Protein AF-A0A3N6EX66-F1 (afdb_monomer)

Radius of gyration: 32.24 Å; Cα contacts (8 Å, |Δi|>4): 200; chains: 1; bounding box: 63×65×85 Å

Foldseek 3Di:
DDDDDDDDDDDDDDDDDDDDDDDDDDDDDPPDPDDDPDPPPPPDQDWDKDKDKDAQDQFDQQPRFTKIKIKIFTFAPPDDPVQDDDVVVLVVQLNVLRNPDDCVVPVDPQPSFVVSQVCSCVPGRTQKMKMKMKTAFDDDPPDDGRDAIDMHMDIDHPDDHDPDDRDDD

Solvent-accessible surface area (backbone atoms only — not comparable to full-atom values): 11177 Å² total; per-residue (Å²): 136,92,86,79,91,88,85,82,91,81,90,83,88,83,90,80,88,78,91,75,94,74,90,82,80,85,78,82,79,84,78,74,80,74,78,76,84,79,75,76,91,68,81,66,81,85,82,56,69,52,73,54,73,46,76,71,44,64,40,76,61,57,87,54,43,41,28,34,38,40,42,39,36,26,44,34,88,87,68,49,83,90,71,58,75,63,67,66,57,57,52,51,53,49,51,51,49,61,62,63,51,60,38,94,83,56,74,55,72,76,62,53,44,51,62,49,42,51,54,51,48,76,70,46,78,44,60,22,38,26,33,36,42,33,39,54,56,40,80,58,88,96,55,82,76,39,82,59,74,48,74,33,76,36,71,45,62,94,63,83,68,81,87,73,71,78,83,84,129

Sequence (169 aa):
MKRKAFSGISVFALLALFLGLGLGSTTSFDVTPAAAPSVSAGAGPAKRDFFFQVAGYRTRNQGSQTINLYFHYRYNEGITDADIPNYIDLRTKALKYLDGINTSKNPYWEVLVKPMCTQLKKGFPIEAISCQMQVLPDNRPGVPFEPGYHSAIYTIGDMEPLAVPGPTV

Mean predicted aligned error: 13.81 Å

pLDDT: mean 81.25, std 20.1, range [39.22, 98.44]

Nearest PDB structures (foldseek):
  1z9w-assembly1_A  TM=6.542E-01  e=8.662E-05  Mycobacterium tuberculosis H37Rv
  1is8-assembly1_D  TM=6.666E-01  e=8.714E-04  Rattus norvegicus
  1fb1-assembly1_C  TM=6.625E-01  e=1.365E-03  Homo sapiens
  7su8-assembly1_B  TM=6.298E-01  e=1.764E-03  Yersinia pestis
  1b9l-assembly1_A  TM=5.831E-01  e=9.291E-04  Escherichia coli

Structure (mmCIF, N/CA/C/O backbone):
data_AF-A0A3N6EX66-F1
#
_entry.id   AF-A0A3N6EX66-F1
#
loop_
_atom_site.group_PDB
_atom_site.id
_atom_site.type_symbol
_atom_site.label_atom_id
_atom_site.label_alt_id
_atom_site.label_comp_id
_atom_site.label_asym_id
_atom_site.label_entity_id
_atom_site.label_seq_id
_atom_site.pdbx_PDB_ins_code
_atom_site.Cartn_x
_atom_site.Cartn_y
_atom_site.Cartn_z
_atom_site.occupancy
_atom_site.B_iso_or_equiv
_atom_site.auth_seq_id
_atom_site.auth_comp_id
_atom_site.auth_asym_id
_atom_site.auth_atom_id
_atom_site.pdbx_PDB_model_num
ATOM 1 N N . MET A 1 1 ? 26.934 -42.475 51.729 1.00 43.31 1 MET A N 1
ATOM 2 C CA . MET A 1 1 ? 27.871 -42.444 52.876 1.00 43.31 1 MET A CA 1
ATOM 3 C C . MET A 1 1 ? 28.233 -40.992 53.165 1.00 43.31 1 MET A C 1
ATOM 5 O O . MET A 1 1 ? 28.756 -40.324 52.288 1.00 43.31 1 MET A O 1
ATOM 9 N N . LYS A 1 2 ? 27.875 -40.498 54.357 1.00 46.00 2 LYS A N 1
ATOM 10 C CA . LYS A 1 2 ? 28.258 -39.182 54.899 1.00 46.00 2 LYS A CA 1
ATOM 11 C C . LYS A 1 2 ? 29.769 -39.120 55.151 1.00 46.00 2 LYS A C 1
ATOM 13 O O . LYS A 1 2 ? 30.314 -40.131 55.586 1.00 46.00 2 LYS A O 1
ATOM 18 N N . ARG A 1 3 ? 30.373 -37.935 54.995 1.00 41.84 3 ARG A N 1
ATOM 19 C CA . ARG A 1 3 ? 31.551 -37.375 55.710 1.00 41.84 3 ARG A CA 1
ATOM 20 C C . ARG A 1 3 ? 31.952 -36.081 54.984 1.00 41.84 3 ARG A C 1
ATOM 22 O O . ARG A 1 3 ? 31.922 -36.073 53.767 1.00 41.84 3 ARG A O 1
ATOM 29 N N . LYS A 1 4 ? 32.392 -34.991 55.597 1.00 43.62 4 LYS A N 1
ATOM 30 C CA . LYS A 1 4 ? 32.334 -34.413 56.948 1.00 43.62 4 LYS A CA 1
ATOM 31 C C . LYS A 1 4 ? 32.901 -32.994 56.745 1.00 43.62 4 LYS A C 1
ATOM 33 O O . LYS A 1 4 ? 33.826 -32.828 55.957 1.00 43.62 4 LYS A O 1
ATOM 38 N N . ALA A 1 5 ? 32.339 -32.006 57.432 1.00 48.19 5 ALA A N 1
ATOM 39 C CA . ALA A 1 5 ? 32.855 -30.641 57.487 1.00 48.19 5 ALA A CA 1
ATOM 40 C C . ALA A 1 5 ? 34.257 -30.580 58.124 1.00 48.19 5 ALA A C 1
ATOM 42 O O . ALA A 1 5 ? 34.569 -31.411 58.981 1.00 48.19 5 ALA A O 1
ATOM 43 N N . PHE A 1 6 ? 35.043 -29.559 57.772 1.00 43.72 6 PHE A N 1
ATOM 44 C CA . PHE A 1 6 ? 36.145 -29.071 58.601 1.00 43.72 6 PHE A CA 1
ATOM 45 C C . PHE A 1 6 ? 36.109 -27.544 58.699 1.00 43.72 6 PHE A C 1
ATOM 47 O O . PHE A 1 6 ? 35.794 -26.843 57.742 1.00 43.72 6 PHE A O 1
ATOM 54 N N . SER A 1 7 ? 36.384 -27.096 59.917 1.00 42.28 7 SER A N 1
ATOM 55 C CA . SER A 1 7 ? 36.276 -25.757 60.490 1.00 42.28 7 SER A CA 1
ATOM 56 C C . SER A 1 7 ? 37.675 -25.272 60.897 1.00 42.28 7 SER A C 1
ATOM 58 O O . SER A 1 7 ? 38.518 -26.103 61.229 1.00 42.28 7 SER A O 1
ATOM 60 N N . GLY A 1 8 ? 37.879 -23.951 60.957 1.00 39.28 8 GLY A N 1
ATOM 61 C CA . GLY A 1 8 ? 39.034 -23.265 61.575 1.00 39.28 8 GLY A CA 1
ATOM 62 C C . GLY A 1 8 ? 39.355 -21.976 60.806 1.00 39.28 8 GLY A C 1
ATOM 63 O O . GLY A 1 8 ? 39.752 -22.061 59.654 1.00 39.28 8 GLY A O 1
ATOM 64 N N . ILE A 1 9 ? 38.980 -20.764 61.241 1.00 43.53 9 ILE A N 1
ATOM 65 C CA . ILE A 1 9 ? 39.467 -19.943 62.378 1.00 43.53 9 ILE A CA 1
ATOM 66 C C . ILE A 1 9 ? 40.987 -19.689 62.312 1.00 43.53 9 ILE A C 1
ATOM 68 O O . ILE A 1 9 ? 41.758 -20.558 62.696 1.00 43.53 9 ILE A O 1
ATOM 72 N N . SER A 1 10 ? 41.431 -18.507 61.859 1.00 39.31 10 SER A N 1
ATOM 73 C CA . SER A 1 10 ? 41.810 -17.356 62.716 1.00 39.31 10 SER A CA 1
ATOM 74 C C . SER A 1 10 ? 42.763 -16.366 62.019 1.00 39.31 10 SER A C 1
ATOM 76 O O . SER A 1 10 ? 43.839 -16.737 61.571 1.00 39.31 10 SER A O 1
ATOM 78 N N . VAL A 1 11 ? 42.334 -15.099 62.010 1.00 42.03 11 VAL A N 1
ATOM 79 C CA . VAL A 1 11 ? 43.059 -13.856 62.356 1.00 42.03 11 VAL A CA 1
ATOM 80 C C . VAL A 1 11 ? 44.513 -13.676 61.888 1.00 42.03 11 VAL A C 1
ATOM 82 O O . VAL A 1 11 ? 45.430 -14.258 62.454 1.00 42.03 11 VAL A O 1
ATOM 85 N N . PHE A 1 12 ? 44.730 -12.671 61.030 1.00 39.22 12 PHE A N 1
ATOM 86 C CA . PHE A 1 12 ? 45.856 -11.742 61.181 1.00 39.22 12 PHE A CA 1
ATOM 87 C C . PHE A 1 12 ? 45.382 -10.302 60.975 1.00 39.22 12 PHE A C 1
ATOM 89 O O . PHE A 1 12 ? 44.698 -9.973 60.007 1.00 39.22 12 PHE A O 1
ATOM 96 N N . ALA A 1 13 ? 45.718 -9.475 61.959 1.00 44.28 13 ALA A N 1
ATOM 97 C CA . ALA A 1 13 ? 45.445 -8.055 62.034 1.00 44.28 13 ALA A CA 1
ATOM 98 C C . ALA A 1 13 ? 46.315 -7.262 61.051 1.00 44.28 13 ALA A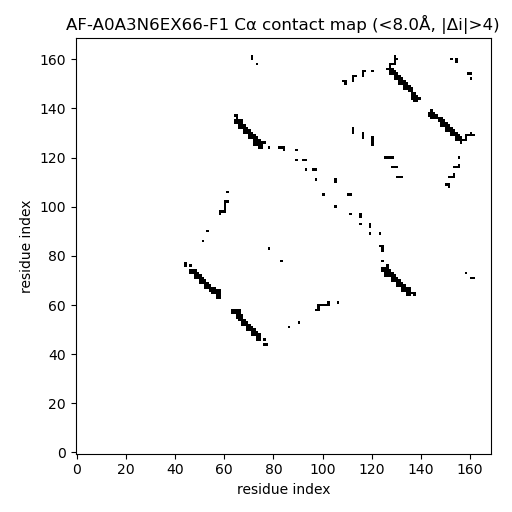 C 1
ATOM 100 O O . ALA A 1 13 ? 47.486 -7.586 60.864 1.00 44.28 13 ALA A O 1
ATOM 101 N N . LEU A 1 14 ? 45.789 -6.149 60.537 1.00 41.97 14 LEU A N 1
ATOM 102 C CA . LEU A 1 14 ? 46.632 -5.010 60.200 1.00 41.97 14 LEU A CA 1
ATOM 103 C C . LEU A 1 14 ? 45.930 -3.713 60.600 1.00 41.97 14 LEU A C 1
ATOM 105 O O . LEU A 1 14 ? 44.897 -3.326 60.060 1.00 41.97 14 LEU A O 1
ATOM 109 N N . LEU A 1 15 ? 46.515 -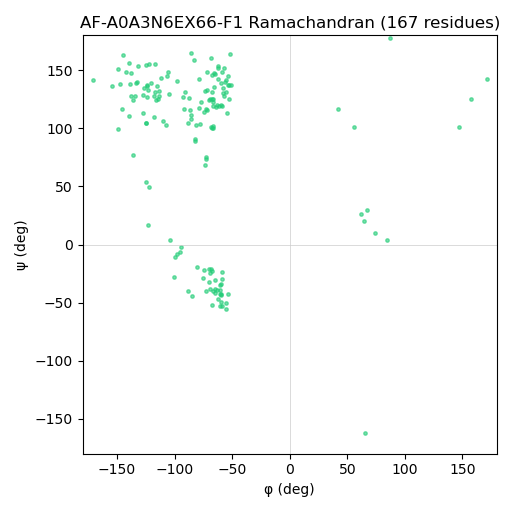3.095 61.618 1.00 39.47 15 LEU A N 1
ATOM 110 C CA . LEU A 1 15 ? 46.218 -1.777 62.141 1.00 39.47 15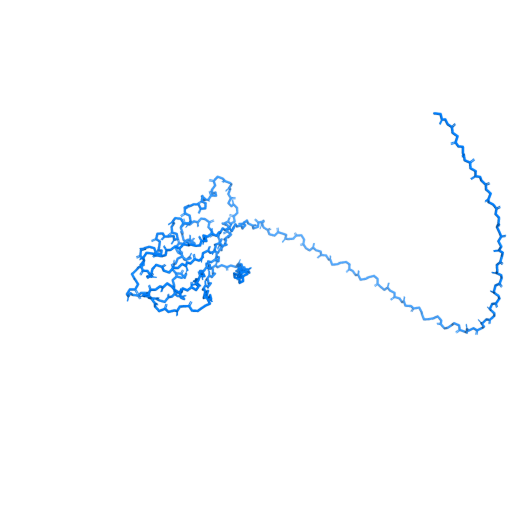 LEU A CA 1
ATOM 11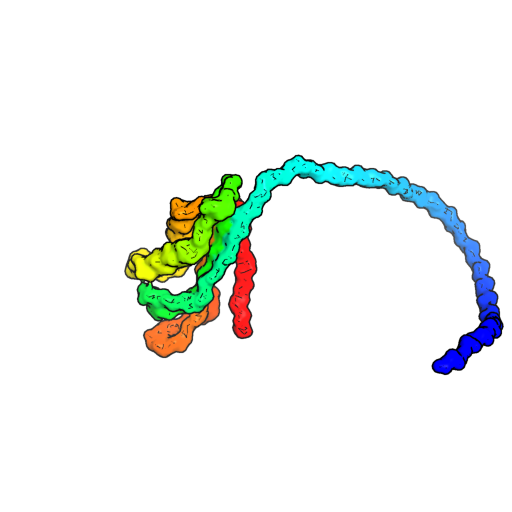1 C C . LEU A 1 15 ? 46.837 -0.747 61.183 1.00 39.47 15 LEU A C 1
ATOM 113 O O . LEU A 1 15 ? 48.048 -0.772 60.973 1.00 39.47 15 LEU A O 1
ATOM 117 N N . ALA A 1 16 ? 46.039 0.161 60.625 1.00 49.38 16 ALA A N 1
ATOM 118 C CA . ALA A 1 16 ? 46.546 1.346 59.937 1.00 49.38 16 ALA A CA 1
ATOM 119 C C . ALA A 1 16 ? 45.905 2.588 60.560 1.00 49.38 16 ALA A C 1
ATOM 121 O O . ALA A 1 16 ? 44.723 2.876 60.380 1.00 49.38 16 ALA A O 1
ATOM 122 N N . LEU A 1 17 ? 46.722 3.277 61.351 1.00 39.34 17 LEU A N 1
ATOM 123 C CA . LEU A 1 17 ? 46.461 4.563 61.972 1.00 39.34 17 LEU A CA 1
ATOM 124 C C . LEU A 1 17 ? 46.666 5.654 60.910 1.00 39.34 17 LEU A C 1
ATOM 126 O O . LEU A 1 17 ? 47.784 5.827 60.434 1.00 39.34 17 LEU A O 1
ATOM 130 N N . PHE A 1 18 ? 45.625 6.410 60.568 1.00 46.16 18 PHE A N 1
ATOM 131 C CA . PHE A 1 18 ? 45.783 7.684 59.864 1.00 46.16 18 PHE A CA 1
ATOM 132 C C . PHE A 1 18 ? 45.081 8.786 60.655 1.00 46.16 18 PHE A C 1
ATOM 134 O O . PHE A 1 18 ? 43.857 8.894 60.665 1.00 46.16 18 PHE A O 1
ATOM 141 N N . LEU A 1 19 ? 45.893 9.599 61.337 1.00 48.81 19 LEU A N 1
ATOM 142 C CA . LEU A 1 19 ? 45.507 10.939 61.759 1.00 48.81 19 LEU A CA 1
ATOM 143 C C . LEU A 1 19 ? 45.417 11.821 60.511 1.00 48.81 19 LEU A C 1
ATOM 145 O O . LEU A 1 19 ? 46.400 11.984 59.792 1.00 48.81 19 LEU A O 1
ATOM 149 N N . GLY A 1 20 ? 44.260 12.438 60.307 1.00 42.19 20 GLY A N 1
ATOM 150 C CA . GLY A 1 20 ? 44.080 13.525 59.355 1.00 42.19 20 GLY A CA 1
ATOM 151 C C . GLY A 1 20 ? 43.000 14.467 59.865 1.00 42.19 20 GLY A C 1
ATOM 152 O O . GLY A 1 20 ? 41.816 14.175 59.736 1.00 42.19 20 GLY A O 1
ATOM 153 N N . LEU A 1 21 ? 43.416 15.580 60.475 1.00 52.78 21 LEU A N 1
ATOM 154 C CA . LEU A 1 21 ? 42.547 16.725 60.732 1.00 52.78 21 LEU A CA 1
ATOM 155 C C . LEU A 1 21 ? 42.156 17.362 59.391 1.00 52.78 21 LEU A C 1
ATOM 157 O O . LEU A 1 21 ? 43.026 17.777 58.629 1.00 52.78 21 LEU A O 1
ATOM 161 N N . GLY A 1 22 ? 40.856 17.504 59.147 1.00 42.03 22 GLY A N 1
ATOM 162 C CA . GLY A 1 22 ? 40.306 18.326 58.074 1.00 42.03 22 GLY A CA 1
ATOM 163 C C . GLY A 1 22 ? 38.989 18.938 58.536 1.00 42.03 22 GLY A C 1
ATOM 164 O O . GLY A 1 22 ? 38.052 18.215 58.863 1.00 42.03 22 GLY A O 1
ATOM 165 N N . LEU A 1 23 ? 38.947 20.268 58.624 1.00 52.03 23 LEU A N 1
ATOM 166 C CA . LEU A 1 23 ? 37.772 21.041 59.016 1.00 52.03 23 LEU A CA 1
ATOM 167 C C . LEU A 1 23 ? 36.628 20.810 58.015 1.00 52.03 23 LEU A C 1
ATOM 169 O O . LEU A 1 23 ? 36.765 21.117 56.833 1.00 52.03 23 LEU A O 1
ATOM 173 N N . GLY A 1 24 ? 35.499 20.285 58.492 1.00 40.69 24 GLY A N 1
ATOM 174 C CA . GLY A 1 24 ? 34.282 20.130 57.699 1.00 40.69 24 GLY A CA 1
ATOM 175 C C . GLY A 1 24 ? 33.429 21.398 57.732 1.00 40.69 24 GLY A C 1
ATOM 176 O O . GLY A 1 24 ? 32.900 21.761 58.778 1.00 40.69 24 GLY A O 1
ATOM 177 N N . SER A 1 25 ? 33.259 22.050 56.582 1.00 55.12 25 SER A N 1
ATOM 178 C CA . SER A 1 25 ? 32.163 22.992 56.343 1.00 55.12 25 SER A CA 1
ATOM 179 C C . SER A 1 25 ? 30.946 22.196 55.874 1.00 55.12 25 SER A C 1
ATOM 181 O O . SER A 1 25 ? 30.930 21.676 54.761 1.00 55.12 25 SER A O 1
ATOM 183 N N . THR A 1 26 ? 29.927 22.068 56.721 1.00 52.78 26 THR A N 1
ATOM 184 C CA . THR A 1 26 ? 28.659 21.428 56.357 1.00 52.78 26 THR A CA 1
ATOM 185 C C . THR A 1 26 ? 27.826 22.401 55.529 1.00 52.78 26 THR A C 1
ATOM 187 O O . THR A 1 26 ? 27.240 23.338 56.069 1.00 52.78 26 THR A O 1
ATOM 190 N N . THR A 1 27 ? 27.778 22.194 54.217 1.00 56.22 27 THR A N 1
ATOM 191 C CA . THR A 1 27 ? 26.718 22.756 53.375 1.00 56.22 27 THR A CA 1
ATOM 192 C C . THR A 1 27 ? 25.536 21.793 53.420 1.00 56.22 27 THR A C 1
ATOM 194 O O . THR A 1 27 ? 25.621 20.657 52.957 1.00 56.22 27 THR A O 1
ATOM 197 N N . SER A 1 28 ? 24.446 22.217 54.054 1.00 51.22 28 SER A N 1
ATOM 198 C CA . SER A 1 28 ? 23.177 21.495 54.016 1.00 51.22 28 SER A CA 1
ATOM 199 C C . SER A 1 28 ? 22.543 21.720 52.645 1.00 51.22 28 SER A C 1
ATOM 201 O O . SER A 1 28 ? 22.205 22.848 52.297 1.00 51.22 28 SER A O 1
ATOM 203 N N . PHE A 1 29 ? 22.419 20.659 51.850 1.00 52.84 29 PHE A N 1
ATOM 204 C CA . PHE A 1 29 ? 21.623 20.665 50.628 1.00 52.84 29 PHE A CA 1
ATOM 205 C C . PHE A 1 29 ? 20.189 20.282 50.999 1.00 52.84 29 PHE A C 1
ATOM 207 O O . PHE A 1 29 ? 19.911 19.114 51.270 1.00 52.84 29 PHE A O 1
ATOM 214 N N . ASP A 1 30 ? 19.287 21.262 51.030 1.00 52.62 30 ASP A N 1
ATOM 215 C CA . ASP A 1 30 ? 17.849 21.011 51.107 1.00 52.62 30 ASP A CA 1
ATOM 216 C C . ASP A 1 30 ? 17.387 20.362 49.795 1.00 52.62 30 ASP A C 1
ATOM 218 O O . ASP A 1 30 ? 17.215 21.016 48.765 1.00 52.62 30 ASP A O 1
ATOM 222 N N . VAL A 1 31 ? 17.220 19.039 49.815 1.00 56.69 31 VAL A N 1
ATOM 223 C CA . VAL A 1 31 ? 16.584 18.292 48.727 1.00 56.69 31 VAL A CA 1
ATOM 224 C C . VAL A 1 31 ? 15.075 18.392 48.922 1.00 56.69 31 VAL A C 1
ATOM 226 O O . VAL A 1 31 ? 14.465 17.569 49.602 1.00 56.69 31 VAL A O 1
ATOM 229 N N . THR A 1 32 ? 14.459 19.410 48.325 1.00 69.62 32 THR A N 1
ATOM 230 C CA . THR A 1 32 ? 13.001 19.458 48.172 1.00 69.62 32 THR A CA 1
ATOM 231 C C . THR A 1 32 ? 12.577 18.285 47.282 1.00 69.62 32 THR A C 1
ATOM 233 O O . THR A 1 32 ? 13.027 18.217 46.134 1.00 69.62 32 THR A O 1
ATOM 236 N N . PRO A 1 33 ? 11.734 17.346 47.748 1.00 59.84 33 PRO A N 1
ATOM 237 C CA . PRO A 1 33 ? 11.242 16.282 46.888 1.00 59.84 33 PRO A CA 1
ATOM 238 C C . PRO A 1 33 ? 10.401 16.902 45.770 1.00 59.84 33 PRO A C 1
ATOM 240 O O . PRO A 1 33 ? 9.394 17.566 46.019 1.00 59.84 33 PRO A O 1
ATOM 243 N N . ALA A 1 34 ? 10.845 16.707 44.528 1.00 64.50 34 ALA A N 1
ATOM 244 C CA . ALA A 1 34 ? 10.087 17.086 43.349 1.00 64.50 34 ALA A CA 1
ATOM 245 C C . ALA A 1 34 ? 8.724 16.383 43.390 1.00 64.50 34 ALA A C 1
ATOM 247 O O . ALA A 1 34 ? 8.650 15.165 43.569 1.00 64.50 34 ALA A O 1
ATOM 248 N N . ALA A 1 35 ? 7.650 17.160 43.243 1.00 61.62 35 ALA A N 1
ATOM 249 C CA . ALA A 1 35 ? 6.305 16.626 43.117 1.00 61.62 35 ALA A CA 1
ATOM 250 C C . ALA A 1 35 ? 6.281 15.584 41.990 1.00 61.62 35 ALA A C 1
ATOM 252 O O . ALA A 1 35 ? 6.708 15.861 40.867 1.00 61.62 35 ALA A O 1
ATOM 253 N N . ALA A 1 36 ? 5.812 14.376 42.308 1.00 62.12 36 ALA A N 1
ATOM 254 C CA . ALA A 1 36 ? 5.654 13.322 41.321 1.00 62.12 36 ALA A CA 1
ATOM 255 C C . ALA A 1 36 ? 4.721 13.818 40.199 1.00 62.12 36 ALA A C 1
ATOM 257 O O . ALA A 1 36 ? 3.678 14.404 40.506 1.00 62.12 36 ALA A O 1
ATOM 258 N N . PRO A 1 37 ? 5.063 13.604 38.917 1.00 56.28 37 PRO A N 1
ATOM 259 C CA . PRO A 1 37 ? 4.179 13.971 37.824 1.00 56.28 37 PRO A CA 1
ATOM 260 C C . PRO A 1 37 ? 2.856 13.218 37.984 1.00 56.28 37 PRO A C 1
ATOM 262 O O . PRO A 1 37 ? 2.816 11.987 38.002 1.00 56.28 37 PRO A O 1
ATOM 265 N N . SER A 1 38 ? 1.765 13.969 38.118 1.00 58.38 38 SER A N 1
ATOM 266 C CA . SER A 1 38 ? 0.411 13.442 38.052 1.00 58.38 38 SER A CA 1
ATOM 267 C C . SER A 1 38 ? 0.167 12.943 36.631 1.00 58.38 38 SER A C 1
ATOM 269 O O . SER A 1 38 ? -0.084 13.711 35.703 1.00 58.38 38 SER A O 1
ATOM 271 N N . VAL A 1 39 ? 0.280 11.630 36.442 1.00 56.81 39 VAL A N 1
ATOM 272 C CA . VAL A 1 39 ? -0.105 10.986 35.188 1.00 56.81 39 VAL A CA 1
ATOM 273 C C . VAL A 1 39 ? -1.623 11.093 35.102 1.00 56.81 39 VAL A C 1
ATOM 275 O O . VAL A 1 39 ? -2.350 10.386 35.796 1.00 56.81 39 VAL A O 1
ATOM 278 N N . SER A 1 40 ? -2.102 12.053 34.313 1.00 58.38 40 SER A N 1
ATOM 279 C CA . SER A 1 40 ? -3.516 12.173 33.974 1.00 58.38 40 SER A CA 1
ATOM 280 C C . SER A 1 40 ? -3.982 10.841 33.388 1.00 58.38 40 SER A C 1
ATOM 282 O O . SER A 1 40 ? -3.534 10.429 32.317 1.00 58.38 40 SER A O 1
ATOM 284 N N . ALA A 1 41 ? -4.861 10.150 34.113 1.00 55.34 41 ALA A N 1
ATOM 285 C CA . ALA A 1 41 ? -5.573 8.973 33.642 1.00 55.34 41 ALA A CA 1
ATOM 286 C C . ALA A 1 41 ? -6.636 9.412 32.625 1.00 55.34 41 ALA A C 1
ATOM 288 O O . ALA A 1 41 ? -7.828 9.459 32.906 1.00 55.34 41 ALA A O 1
ATOM 289 N N . GLY A 1 42 ? -6.168 9.779 31.439 1.00 50.84 42 GLY A N 1
ATOM 290 C CA . GLY A 1 42 ? -6.975 9.999 30.250 1.00 50.84 42 GLY A CA 1
ATOM 291 C C . GLY A 1 42 ? -6.441 9.127 29.127 1.00 50.84 42 GLY A C 1
ATOM 292 O O . GLY A 1 42 ? -6.075 9.640 28.075 1.00 50.84 42 GLY A O 1
ATOM 293 N N . ALA A 1 43 ? -6.313 7.818 29.365 1.00 59.12 43 ALA A N 1
ATOM 294 C CA . ALA A 1 43 ? -6.068 6.888 28.275 1.00 59.12 43 ALA A CA 1
ATOM 295 C C . ALA A 1 43 ? -7.332 6.887 27.412 1.00 59.12 43 ALA A C 1
ATOM 297 O O . ALA A 1 43 ? -8.352 6.313 27.792 1.00 59.12 43 ALA A O 1
ATOM 298 N N . GLY A 1 44 ? -7.278 7.595 26.282 1.00 62.50 44 GLY A N 1
ATOM 299 C CA . GLY A 1 44 ? -8.280 7.451 25.236 1.00 62.50 44 GLY A CA 1
ATOM 300 C C . GLY A 1 44 ? -8.451 5.973 24.854 1.00 62.50 44 GLY A C 1
ATOM 301 O O . GLY A 1 44 ? -7.607 5.139 25.202 1.00 62.50 44 GLY A O 1
ATOM 302 N N . PRO A 1 45 ? -9.542 5.626 24.161 1.00 68.81 45 PRO A N 1
ATOM 303 C CA . PRO A 1 45 ? -9.825 4.245 23.798 1.00 68.81 45 PRO A CA 1
ATOM 304 C C . PRO A 1 45 ? -8.615 3.598 23.115 1.00 68.81 45 PRO A C 1
ATOM 306 O O . PRO A 1 45 ? -7.933 4.220 22.295 1.00 68.81 45 PRO A O 1
ATOM 309 N N . ALA A 1 46 ? -8.321 2.353 23.498 1.00 78.94 46 ALA A N 1
ATOM 310 C CA . ALA A 1 46 ? -7.162 1.631 22.995 1.00 78.94 46 ALA A CA 1
ATOM 311 C C . ALA A 1 46 ? -7.244 1.505 21.466 1.00 78.94 46 ALA A C 1
ATOM 313 O O . ALA A 1 46 ? -8.178 0.916 20.921 1.00 78.94 46 ALA A O 1
ATOM 314 N N . LYS A 1 47 ? -6.251 2.069 20.779 1.00 89.81 47 LYS A N 1
ATOM 315 C CA . LYS A 1 47 ? -6.117 1.997 19.324 1.00 89.81 47 LYS A CA 1
ATOM 316 C C . LYS A 1 47 ? -5.671 0.589 18.926 1.00 89.81 47 LYS A C 1
ATOM 318 O O . LYS A 1 47 ? -4.742 0.042 19.522 1.00 89.81 47 LYS A O 1
ATOM 323 N N . ARG A 1 48 ? -6.340 -0.003 17.932 1.00 94.12 48 ARG A N 1
ATOM 324 C CA . ARG A 1 48 ? -6.034 -1.351 17.436 1.00 94.12 48 ARG A CA 1
ATOM 325 C C . ARG A 1 48 ? -5.435 -1.2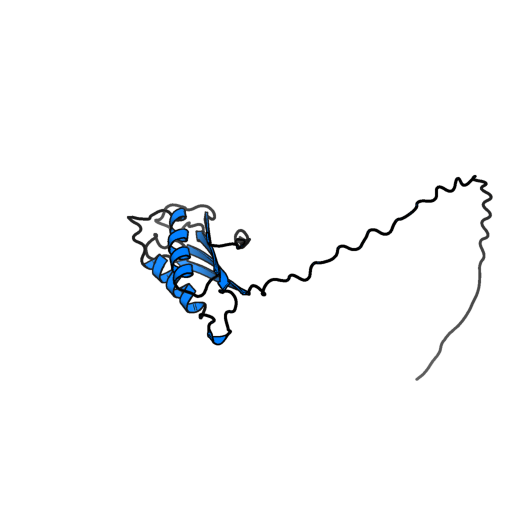69 16.041 1.00 94.12 48 ARG A C 1
ATOM 327 O O . ARG A 1 48 ? -6.153 -1.042 15.064 1.00 94.12 48 ARG A O 1
ATOM 334 N N . ASP A 1 49 ? -4.133 -1.502 15.978 1.00 95.62 49 ASP A N 1
ATOM 335 C CA . ASP A 1 49 ? -3.345 -1.417 14.755 1.00 95.62 49 ASP A CA 1
ATOM 336 C C . ASP A 1 49 ? -2.989 -2.835 14.266 1.00 95.62 49 ASP A C 1
ATOM 338 O O . ASP A 1 49 ? -2.846 -3.774 15.054 1.00 95.62 49 ASP A O 1
ATOM 342 N N . PHE A 1 50 ? -2.877 -3.010 12.952 1.00 96.81 50 PHE A N 1
ATOM 343 C CA . PHE A 1 50 ? -2.445 -4.252 12.315 1.00 96.81 50 PHE A CA 1
ATOM 344 C C . PHE A 1 50 ? -1.486 -3.953 11.166 1.00 96.81 50 PHE A C 1
ATOM 346 O O . PHE A 1 50 ? -1.603 -2.937 10.476 1.00 96.81 50 PHE A O 1
ATOM 353 N N . PHE A 1 51 ? -0.546 -4.868 10.945 1.00 96.62 51 PHE A N 1
ATOM 354 C CA . PHE A 1 51 ? 0.429 -4.780 9.870 1.00 96.62 51 PHE A CA 1
ATOM 355 C C . PHE A 1 51 ? 0.539 -6.101 9.115 1.00 96.62 51 PHE A C 1
ATOM 357 O O . PHE A 1 51 ? 0.583 -7.175 9.715 1.00 96.62 51 PHE A O 1
ATOM 364 N N . PHE A 1 52 ? 0.656 -6.009 7.791 1.00 97.12 52 PHE A N 1
ATOM 365 C CA . PHE A 1 52 ? 1.120 -7.117 6.965 1.00 97.12 52 PHE A CA 1
ATOM 366 C C . PHE A 1 52 ? 1.966 -6.635 5.785 1.00 97.12 52 PHE A C 1
ATOM 368 O O . PHE A 1 52 ? 1.915 -5.470 5.380 1.00 97.12 52 PHE A O 1
ATOM 375 N N . GLN A 1 53 ? 2.702 -7.576 5.192 1.00 97.00 53 GLN A N 1
ATOM 376 C CA . GLN A 1 53 ? 3.500 -7.344 3.994 1.00 97.00 53 GLN A CA 1
ATOM 377 C C . GLN A 1 53 ? 3.162 -8.317 2.862 1.00 97.00 53 GLN A C 1
ATOM 379 O O . GLN A 1 53 ? 2.730 -9.450 3.091 1.00 97.00 53 GLN A O 1
ATOM 384 N N . VAL A 1 54 ? 3.414 -7.875 1.633 1.00 97.44 54 VAL A N 1
ATOM 385 C CA . VAL A 1 54 ? 3.487 -8.714 0.435 1.00 97.44 54 VAL A CA 1
ATOM 386 C C . VAL A 1 54 ? 4.903 -8.593 -0.104 1.00 97.44 54 VAL A C 1
ATOM 388 O O . VAL A 1 54 ? 5.277 -7.537 -0.604 1.00 97.44 54 VAL A O 1
ATOM 391 N N . ALA A 1 55 ? 5.691 -9.657 0.013 1.00 95.44 55 ALA A N 1
ATOM 392 C CA . ALA A 1 55 ? 7.076 -9.666 -0.440 1.00 95.44 55 ALA A CA 1
ATOM 393 C C . ALA A 1 55 ? 7.204 -10.304 -1.829 1.00 95.44 55 ALA A C 1
ATOM 395 O O . ALA A 1 55 ? 6.548 -11.307 -2.115 1.00 95.44 55 ALA A O 1
ATOM 396 N N . GLY A 1 56 ? 8.068 -9.739 -2.674 1.00 95.00 56 GLY A N 1
ATOM 397 C CA . GLY A 1 56 ? 8.448 -10.336 -3.955 1.00 95.00 56 GLY A CA 1
ATOM 398 C C . GLY A 1 56 ? 7.323 -10.403 -4.991 1.00 95.00 56 GLY A C 1
ATOM 399 O O . GLY A 1 56 ? 7.305 -11.309 -5.825 1.00 95.00 56 GLY A O 1
ATOM 400 N N . TYR A 1 57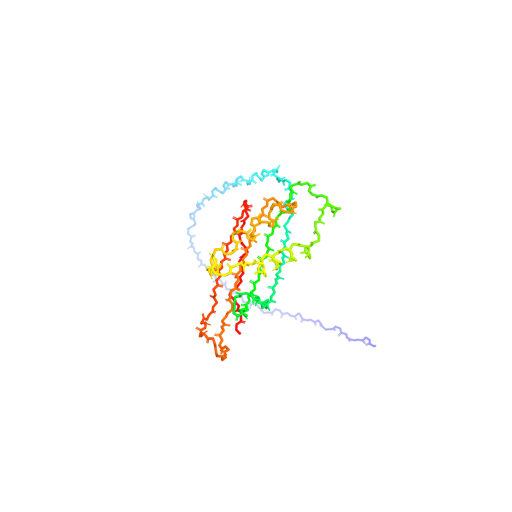 ? 6.369 -9.472 -4.952 1.00 96.31 57 TYR A N 1
ATOM 401 C CA . TYR A 1 57 ? 5.301 -9.425 -5.943 1.00 96.31 57 TYR A CA 1
ATOM 402 C C . TYR A 1 57 ? 5.857 -9.019 -7.308 1.00 96.31 57 TYR A C 1
ATOM 404 O O . TYR A 1 57 ? 6.478 -7.967 -7.441 1.00 96.31 57 TYR A O 1
ATOM 412 N N . ARG A 1 58 ? 5.608 -9.831 -8.339 1.00 94.81 58 ARG A N 1
ATOM 413 C CA . ARG A 1 58 ? 5.940 -9.485 -9.725 1.00 94.81 58 ARG A CA 1
ATOM 414 C C . ARG A 1 58 ? 4.756 -8.812 -10.391 1.00 94.81 58 ARG A C 1
ATOM 416 O O . ARG A 1 58 ? 3.702 -9.417 -10.569 1.00 94.81 58 ARG A O 1
ATOM 423 N N . THR A 1 59 ? 4.952 -7.557 -10.764 1.00 92.31 59 THR A N 1
ATOM 424 C CA . THR A 1 59 ? 3.935 -6.760 -11.450 1.00 92.31 59 THR A CA 1
ATOM 425 C C . THR A 1 59 ? 3.619 -7.325 -12.834 1.00 92.31 59 THR A C 1
ATOM 427 O O . THR A 1 59 ? 4.491 -7.850 -13.514 1.00 92.31 59 THR A O 1
ATOM 430 N N . ARG A 1 60 ? 2.369 -7.217 -13.292 1.00 89.31 60 ARG A N 1
ATOM 431 C CA . ARG A 1 60 ? 2.002 -7.680 -14.643 1.00 89.31 60 ARG A CA 1
ATOM 432 C C . ARG A 1 60 ? 2.192 -6.617 -15.720 1.00 89.31 60 ARG A C 1
ATOM 434 O O . ARG A 1 60 ? 2.679 -6.922 -16.802 1.00 89.31 60 ARG A O 1
ATOM 441 N N . ASN A 1 61 ? 1.854 -5.367 -15.407 1.00 86.12 61 ASN A N 1
ATOM 442 C CA . ASN A 1 61 ? 1.773 -4.292 -16.405 1.00 86.12 61 ASN A CA 1
ATOM 443 C C . ASN A 1 61 ? 2.960 -3.313 -16.354 1.00 86.12 61 ASN A C 1
ATOM 445 O O . ASN A 1 61 ? 2.968 -2.326 -17.085 1.00 86.12 61 ASN A O 1
ATOM 449 N N . GLN A 1 62 ? 3.945 -3.571 -15.489 1.00 86.12 62 GLN A N 1
ATOM 450 C CA . GLN A 1 62 ? 5.096 -2.702 -15.212 1.00 86.12 62 GLN A CA 1
ATOM 451 C C . GLN A 1 62 ? 6.419 -3.450 -15.487 1.00 86.12 62 GLN A C 1
ATOM 453 O O . GLN A 1 62 ? 7.290 -3.554 -14.629 1.00 86.12 62 GLN A O 1
ATOM 458 N N . GLY A 1 63 ? 6.541 -4.082 -16.660 1.00 86.44 63 GLY A N 1
ATOM 459 C CA . GLY A 1 63 ? 7.788 -4.751 -17.068 1.00 86.44 63 GLY A CA 1
ATOM 460 C C . GLY A 1 63 ? 8.208 -5.949 -16.202 1.00 86.44 63 GLY A C 1
ATOM 461 O O . GLY A 1 63 ? 9.374 -6.343 -16.213 1.00 86.44 63 GLY A O 1
ATOM 462 N N . SER A 1 64 ? 7.283 -6.551 -15.448 1.00 90.44 64 SER A N 1
ATOM 463 C CA . SER A 1 64 ? 7.579 -7.632 -14.496 1.00 90.44 64 SER A CA 1
ATOM 464 C C . SER A 1 64 ? 8.520 -7.236 -13.356 1.00 90.44 64 SER A C 1
ATOM 466 O O . SER A 1 64 ? 9.193 -8.099 -12.786 1.00 90.44 64 SER A O 1
ATOM 468 N N . GLN A 1 65 ? 8.537 -5.947 -13.003 1.00 92.25 65 GLN A N 1
ATOM 469 C CA . GLN A 1 65 ? 9.274 -5.432 -11.857 1.00 92.25 65 GLN A CA 1
ATOM 470 C C . GLN A 1 65 ? 8.857 -6.154 -10.574 1.00 92.25 65 GLN A C 1
ATOM 472 O O . GLN A 1 65 ? 7.666 -6.418 -10.358 1.00 92.25 65 GLN A O 1
ATOM 477 N N . THR A 1 66 ? 9.839 -6.450 -9.723 1.00 94.69 66 THR A N 1
ATOM 478 C CA . THR A 1 66 ? 9.602 -7.053 -8.407 1.00 94.69 66 THR A CA 1
ATOM 479 C C . THR A 1 66 ? 9.433 -5.953 -7.364 1.00 94.69 66 THR A C 1
ATOM 481 O O . THR A 1 66 ? 10.248 -5.032 -7.297 1.00 94.69 66 THR A O 1
ATOM 484 N N . ILE A 1 67 ? 8.383 -6.051 -6.550 1.00 95.00 67 ILE A N 1
ATOM 485 C CA . ILE A 1 67 ? 8.069 -5.081 -5.499 1.00 95.00 67 ILE A CA 1
ATOM 486 C C . ILE A 1 67 ? 7.757 -5.768 -4.165 1.00 95.00 67 ILE A C 1
ATOM 488 O O . ILE A 1 67 ? 7.252 -6.892 -4.127 1.00 95.00 67 ILE A O 1
ATOM 492 N N . ASN A 1 68 ? 7.992 -5.047 -3.073 1.00 95.88 68 ASN A N 1
ATOM 493 C CA . ASN A 1 68 ? 7.432 -5.328 -1.759 1.00 95.88 68 ASN A CA 1
ATOM 494 C C . ASN A 1 68 ? 6.349 -4.292 -1.436 1.00 95.88 68 ASN A C 1
ATOM 496 O O . ASN A 1 68 ? 6.463 -3.118 -1.794 1.00 95.88 68 ASN A O 1
ATOM 500 N N . LEU A 1 69 ? 5.304 -4.719 -0.735 1.00 96.56 69 LEU A N 1
ATOM 501 C CA . LEU A 1 69 ? 4.238 -3.857 -0.237 1.00 96.56 69 LEU A CA 1
ATOM 502 C C . LEU A 1 69 ? 4.117 -4.027 1.272 1.00 96.56 69 LEU A C 1
ATOM 504 O O . LEU A 1 69 ? 4.119 -5.152 1.766 1.00 96.56 69 LEU A O 1
ATOM 508 N N . TYR A 1 70 ? 3.943 -2.921 1.980 1.00 97.19 70 TYR A N 1
ATOM 509 C CA . TYR A 1 70 ? 3.792 -2.873 3.427 1.00 97.19 70 TYR A CA 1
ATOM 510 C C . TYR A 1 70 ? 2.529 -2.083 3.749 1.00 97.19 70 TYR A C 1
ATOM 512 O O . TYR A 1 70 ? 2.339 -0.973 3.247 1.00 97.19 70 TYR A O 1
ATOM 520 N N . PHE A 1 71 ? 1.660 -2.664 4.570 1.00 97.81 71 PHE A N 1
ATOM 521 C CA . PHE A 1 71 ? 0.386 -2.064 4.944 1.00 97.81 71 PHE A CA 1
ATOM 522 C C . PHE A 1 71 ? 0.271 -2.040 6.456 1.00 97.81 71 PHE A C 1
ATOM 524 O O . PHE A 1 71 ? 0.162 -3.094 7.076 1.00 97.81 71 PHE A O 1
ATOM 531 N N . HIS A 1 72 ? 0.271 -0.843 7.028 1.00 97.88 72 HIS A N 1
ATOM 532 C CA . HIS A 1 72 ? 0.015 -0.596 8.441 1.00 97.88 72 HIS A CA 1
ATOM 533 C C . HIS A 1 72 ? -1.284 0.176 8.562 1.00 97.88 72 HIS A C 1
ATOM 535 O O . HIS A 1 72 ? -1.454 1.183 7.882 1.00 97.88 72 HIS A O 1
ATOM 541 N N . TYR A 1 73 ? -2.222 -0.289 9.373 1.00 97.81 73 TYR A N 1
ATOM 542 C CA . TYR A 1 73 ? -3.496 0.395 9.507 1.00 97.81 73 TYR A CA 1
ATOM 543 C C . TYR A 1 73 ? -4.099 0.227 10.888 1.00 97.81 73 TYR A C 1
ATOM 545 O O . TYR A 1 73 ? -3.899 -0.779 11.561 1.00 97.81 73 TYR A O 1
ATOM 553 N N . ARG A 1 74 ? -4.871 1.237 11.274 1.00 97.94 74 ARG A N 1
ATOM 554 C CA . ARG A 1 74 ? -5.659 1.299 12.496 1.00 97.94 74 ARG A CA 1
ATOM 555 C C . ARG A 1 74 ? -7.110 1.093 12.147 1.00 97.94 74 ARG A C 1
ATOM 557 O O . ARG A 1 74 ? -7.620 1.758 11.245 1.00 97.94 74 ARG A O 1
ATOM 564 N N . TYR A 1 75 ? -7.776 0.189 12.845 1.00 97.56 75 TYR A N 1
ATOM 565 C CA . TYR A 1 75 ? -9.213 0.013 12.681 1.00 97.56 75 TYR A CA 1
ATOM 566 C C . TYR A 1 75 ? -9.998 1.218 13.203 1.00 97.56 75 TYR A C 1
ATOM 568 O O . TYR A 1 75 ? -9.493 1.979 14.018 1.00 97.56 75 TYR A O 1
ATOM 576 N N . ASN A 1 76 ? -11.244 1.370 12.759 1.00 96.25 76 ASN A N 1
ATOM 577 C CA . ASN A 1 76 ? -12.164 2.337 13.356 1.00 96.25 76 ASN A CA 1
ATOM 578 C C . ASN A 1 76 ? -12.276 2.138 14.875 1.00 96.25 76 ASN A C 1
ATOM 580 O O . ASN A 1 76 ? -12.275 1.008 15.362 1.00 96.25 76 ASN A O 1
ATOM 584 N N . GLU A 1 77 ? -12.425 3.234 15.612 1.00 94.50 77 GLU A N 1
ATOM 585 C CA . GLU A 1 77 ? -12.679 3.193 17.049 1.00 94.50 77 GLU A CA 1
ATOM 586 C C . GLU A 1 77 ? -13.896 2.307 17.377 1.00 94.50 77 GLU A C 1
ATOM 588 O O . GLU A 1 77 ? -14.914 2.342 16.685 1.00 94.50 77 GLU A O 1
ATOM 593 N N . GLY A 1 78 ? -13.776 1.482 18.422 1.00 92.31 78 GLY A N 1
ATOM 594 C CA . GLY A 1 78 ? -14.859 0.605 18.878 1.00 92.31 78 GLY A CA 1
ATOM 595 C C . GLY A 1 78 ? -15.133 -0.617 17.994 1.00 92.31 78 GLY A C 1
ATOM 596 O O . GLY A 1 78 ? -16.131 -1.298 18.217 1.00 92.31 78 GLY A O 1
ATOM 597 N N . ILE A 1 79 ? -14.274 -0.918 17.010 1.00 94.50 79 ILE A N 1
ATOM 598 C CA . ILE A 1 79 ? -14.433 -2.104 16.161 1.00 94.50 79 ILE A CA 1
ATOM 599 C C . ILE A 1 79 ? -14.521 -3.395 17.001 1.00 94.50 79 ILE A C 1
ATOM 601 O O . ILE A 1 79 ? -13.683 -3.651 17.868 1.00 94.50 79 ILE A O 1
ATOM 605 N N . THR A 1 80 ? -15.517 -4.239 16.733 1.00 94.94 80 THR A N 1
ATOM 606 C CA . THR A 1 80 ? -15.636 -5.546 17.398 1.00 94.94 80 THR A CA 1
ATOM 607 C C . THR A 1 80 ? -14.818 -6.607 16.661 1.00 94.94 80 THR A C 1
ATOM 609 O O . THR A 1 80 ? -14.391 -6.393 15.527 1.00 94.94 80 THR A O 1
ATOM 612 N N . ASP A 1 81 ? -14.566 -7.761 17.279 1.00 94.56 81 ASP A N 1
ATOM 613 C CA . ASP A 1 81 ? -13.835 -8.854 16.616 1.00 94.56 81 ASP A CA 1
ATOM 614 C C . ASP A 1 81 ? -14.599 -9.434 15.419 1.00 94.56 81 ASP A C 1
ATOM 616 O O . ASP A 1 81 ? -13.982 -9.849 14.440 1.00 94.56 81 ASP A O 1
ATOM 620 N N . ALA A 1 82 ? -15.934 -9.400 15.464 1.00 96.44 82 ALA A N 1
ATOM 621 C CA . ALA A 1 82 ? -16.791 -9.844 14.367 1.00 96.44 82 ALA A CA 1
ATOM 622 C C . ALA A 1 82 ? -16.714 -8.920 13.138 1.00 96.44 82 ALA A C 1
ATOM 624 O O . ALA A 1 82 ? -16.964 -9.368 12.021 1.00 96.44 82 ALA A O 1
ATOM 625 N N . ASP A 1 83 ? -16.336 -7.655 13.341 1.00 95.25 83 ASP A N 1
ATOM 626 C CA . ASP A 1 83 ? -16.237 -6.642 12.287 1.00 95.25 83 ASP A CA 1
ATOM 627 C C . ASP A 1 83 ? -14.819 -6.515 11.707 1.00 95.25 83 ASP A C 1
ATOM 629 O O . ASP A 1 83 ? -14.590 -5.712 10.796 1.00 95.25 83 ASP A O 1
ATOM 633 N N . ILE A 1 84 ? -13.843 -7.278 12.221 1.00 95.88 84 ILE A N 1
ATOM 634 C CA . ILE A 1 84 ? -12.473 -7.260 11.698 1.00 95.88 84 ILE A CA 1
ATOM 635 C C . ILE A 1 84 ? -12.472 -7.828 10.271 1.00 95.88 84 ILE A C 1
ATOM 637 O O . ILE A 1 84 ? -12.782 -9.006 10.076 1.00 95.88 84 ILE A O 1
ATOM 641 N N . PRO A 1 85 ? -12.068 -7.043 9.255 1.00 95.38 85 PRO A N 1
ATOM 642 C CA . PRO A 1 85 ? -11.943 -7.551 7.900 1.00 95.38 85 PRO A CA 1
ATOM 643 C C . PRO A 1 85 ? -10.806 -8.572 7.809 1.00 95.38 85 PRO A C 1
ATOM 645 O O . PRO A 1 85 ? -9.748 -8.420 8.426 1.00 95.38 85 PRO A O 1
ATOM 648 N N . ASN A 1 86 ? -10.974 -9.580 6.955 1.00 96.44 86 ASN A N 1
ATOM 649 C CA . ASN A 1 86 ? -9.886 -10.489 6.629 1.00 96.44 86 ASN A CA 1
ATOM 650 C C . ASN A 1 86 ? -8.788 -9.725 5.869 1.00 96.44 86 ASN A C 1
ATOM 652 O O . ASN A 1 86 ? -9.030 -9.162 4.799 1.00 96.44 86 ASN A O 1
ATOM 656 N N . TYR A 1 87 ? -7.553 -9.735 6.381 1.00 96.88 87 TYR A N 1
ATOM 657 C CA . TYR A 1 87 ? -6.426 -9.049 5.735 1.00 96.88 87 TYR A CA 1
ATOM 658 C C . TYR A 1 87 ? -6.164 -9.549 4.298 1.00 96.88 87 TYR A C 1
ATOM 660 O O . TYR A 1 87 ? -5.622 -8.816 3.466 1.00 96.88 87 TYR A O 1
ATOM 668 N N . ILE A 1 88 ? -6.584 -10.781 3.974 1.00 98.25 88 ILE A N 1
ATOM 669 C CA . ILE A 1 88 ? -6.518 -11.346 2.621 1.00 98.25 88 ILE A CA 1
ATOM 670 C C . ILE A 1 88 ? -7.318 -10.497 1.624 1.00 98.25 88 ILE A C 1
ATOM 672 O O . ILE A 1 88 ? -6.884 -10.351 0.477 1.00 98.25 88 ILE A O 1
ATOM 676 N N . ASP A 1 89 ? -8.427 -9.888 2.040 1.00 98.25 89 ASP A N 1
ATOM 677 C CA . ASP A 1 89 ? -9.258 -9.053 1.171 1.00 98.25 89 ASP A CA 1
ATOM 678 C C . ASP A 1 89 ? -8.577 -7.715 0.874 1.00 98.25 89 ASP A C 1
ATOM 680 O O . ASP A 1 89 ? -8.558 -7.273 -0.280 1.00 98.25 89 ASP A O 1
ATOM 684 N N . LEU A 1 90 ? -7.927 -7.109 1.878 1.00 98.06 90 LEU A N 1
ATOM 685 C CA . LEU A 1 90 ? -7.100 -5.910 1.700 1.00 98.06 90 LEU A CA 1
ATOM 686 C C . LEU A 1 90 ? -5.960 -6.191 0.717 1.00 98.06 90 LEU A C 1
ATOM 688 O O . LEU A 1 90 ? -5.788 -5.460 -0.262 1.00 98.06 90 LEU A O 1
ATOM 692 N N . ARG A 1 91 ? -5.224 -7.291 0.935 1.00 98.38 91 ARG A N 1
ATOM 693 C CA . ARG A 1 91 ? -4.158 -7.751 0.035 1.00 98.38 91 ARG A CA 1
ATOM 694 C C . ARG A 1 91 ? -4.681 -7.928 -1.387 1.00 98.38 91 ARG A C 1
ATOM 696 O O . ARG A 1 91 ? -4.102 -7.401 -2.331 1.00 98.38 91 ARG A O 1
ATOM 703 N N . THR A 1 92 ? -5.787 -8.648 -1.546 1.00 98.38 92 THR A N 1
ATOM 704 C CA . THR A 1 92 ? -6.388 -8.926 -2.857 1.00 98.38 92 THR A CA 1
ATOM 705 C C . THR A 1 92 ? -6.775 -7.640 -3.575 1.00 98.38 92 THR A C 1
ATOM 707 O O . THR A 1 92 ? -6.507 -7.498 -4.767 1.00 98.38 92 THR A O 1
ATOM 710 N N . LYS A 1 93 ? -7.371 -6.681 -2.861 1.00 98.25 93 LYS A N 1
ATOM 711 C CA . LYS A 1 93 ? -7.753 -5.387 -3.429 1.00 98.25 93 LYS A CA 1
ATOM 712 C C . LYS A 1 93 ? -6.535 -4.572 -3.867 1.00 98.25 93 LYS A C 1
ATOM 714 O O . LYS A 1 93 ? -6.561 -4.000 -4.954 1.00 98.25 93 LYS A O 1
ATOM 719 N N . ALA A 1 94 ? -5.465 -4.564 -3.072 1.00 97.75 94 ALA A N 1
ATOM 720 C CA . ALA A 1 94 ? -4.217 -3.886 -3.417 1.00 97.75 94 ALA A CA 1
ATOM 721 C C . ALA A 1 94 ? -3.569 -4.477 -4.683 1.00 97.75 94 ALA A C 1
ATOM 723 O O . ALA A 1 94 ? -3.224 -3.739 -5.604 1.00 97.75 94 ALA A O 1
ATOM 724 N N . LEU A 1 95 ? -3.473 -5.808 -4.772 1.00 97.38 95 LEU A N 1
ATOM 725 C CA . LEU A 1 95 ? -2.896 -6.480 -5.941 1.00 97.38 95 LEU A CA 1
ATOM 726 C C . LEU A 1 95 ? -3.755 -6.298 -7.197 1.00 97.38 95 LEU A C 1
ATOM 728 O O . LEU A 1 95 ? -3.218 -6.021 -8.264 1.00 97.38 95 LEU A O 1
ATOM 732 N N . LYS A 1 96 ? -5.088 -6.363 -7.072 1.00 96.50 96 LYS A N 1
ATOM 733 C CA . LYS A 1 96 ? -6.007 -6.063 -8.183 1.00 96.50 96 LYS A CA 1
ATOM 734 C C . LYS A 1 96 ? -5.858 -4.634 -8.691 1.00 96.50 96 LYS A C 1
ATOM 736 O O . LYS A 1 96 ? -5.933 -4.419 -9.895 1.00 96.50 96 LYS A O 1
ATOM 741 N N . TYR A 1 97 ? -5.657 -3.668 -7.794 1.00 95.44 97 TYR A N 1
ATOM 742 C CA . TYR A 1 97 ? -5.359 -2.299 -8.199 1.00 95.44 97 TYR A CA 1
ATOM 743 C C . TYR A 1 97 ? -4.080 -2.262 -9.043 1.00 95.44 97 TYR A C 1
ATOM 745 O O . TYR A 1 97 ? -4.133 -1.781 -10.168 1.00 95.44 97 TYR A O 1
ATOM 753 N N . LEU A 1 98 ? -2.976 -2.835 -8.554 1.00 94.38 98 LEU A N 1
ATOM 754 C CA . LEU A 1 98 ? -1.695 -2.851 -9.271 1.00 94.38 98 LEU A CA 1
ATOM 755 C C . LEU A 1 98 ? -1.783 -3.549 -10.636 1.00 94.38 98 LEU A C 1
ATOM 757 O O . LEU A 1 98 ? -1.281 -3.024 -11.629 1.00 94.38 98 LEU A O 1
ATOM 761 N N . ASP A 1 99 ? -2.477 -4.684 -10.701 1.00 93.88 99 ASP A N 1
ATOM 762 C CA . ASP A 1 99 ? -2.723 -5.428 -11.941 1.00 93.88 99 ASP A CA 1
ATOM 763 C C . ASP A 1 99 ? -3.660 -4.705 -12.916 1.00 93.88 99 ASP A C 1
ATOM 765 O O . ASP A 1 99 ? -3.671 -5.018 -14.105 1.00 93.88 99 ASP A O 1
ATOM 769 N N . GLY A 1 100 ? -4.467 -3.760 -12.432 1.00 92.38 100 GLY A N 1
ATOM 770 C CA . GLY A 1 100 ? -5.427 -3.002 -13.233 1.00 92.38 100 GLY A CA 1
ATOM 771 C C . GLY A 1 100 ? -4.913 -1.646 -13.723 1.00 92.38 100 GLY A C 1
ATOM 772 O O . GLY A 1 100 ? -5.611 -0.975 -14.484 1.00 92.38 100 GLY A O 1
ATOM 773 N N . ILE A 1 101 ? -3.724 -1.206 -13.295 1.00 90.25 101 ILE A N 1
ATOM 774 C CA . ILE A 1 101 ? -3.187 0.104 -13.683 1.00 90.25 101 ILE A CA 1
ATOM 775 C C . ILE A 1 101 ? -2.855 0.117 -15.174 1.00 90.25 101 ILE A C 1
ATOM 777 O O . ILE A 1 101 ? -2.149 -0.752 -15.690 1.00 90.25 101 ILE A O 1
ATOM 781 N N . ASN A 1 102 ? -3.320 1.172 -15.846 1.00 88.00 102 ASN A N 1
ATOM 782 C CA . ASN A 1 102 ? -2.843 1.541 -17.169 1.00 88.00 102 ASN A CA 1
ATOM 783 C C . ASN A 1 102 ? -1.526 2.317 -17.026 1.00 88.00 102 ASN A C 1
ATOM 785 O O . ASN A 1 102 ? -1.522 3.505 -16.685 1.00 88.00 102 ASN A O 1
ATOM 789 N N . THR A 1 103 ? -0.416 1.639 -17.296 1.00 83.12 103 THR A N 1
ATOM 790 C CA . THR A 1 103 ? 0.936 2.192 -17.160 1.00 83.12 103 THR A CA 1
ATOM 791 C C . THR A 1 103 ? 1.274 3.248 -18.200 1.00 83.12 103 THR A C 1
ATOM 793 O O . THR A 1 103 ? 2.093 4.115 -17.924 1.00 83.12 103 THR A O 1
ATOM 796 N N . SER A 1 104 ? 0.570 3.290 -19.336 1.00 83.56 104 SER A N 1
ATOM 797 C CA . SER A 1 104 ? 0.700 4.391 -20.300 1.00 83.56 104 SER A CA 1
ATOM 798 C C . SER A 1 104 ? 0.167 5.719 -19.755 1.00 83.56 104 SER A C 1
ATOM 800 O O . SER A 1 104 ? 0.557 6.776 -20.237 1.00 83.56 104 SER A O 1
ATOM 802 N N . LYS A 1 105 ? -0.736 5.681 -18.764 1.00 83.94 105 LYS A N 1
ATOM 803 C CA . LYS A 1 105 ? -1.286 6.882 -18.110 1.00 83.94 105 LYS A CA 1
ATOM 804 C C . LYS A 1 105 ? -0.637 7.181 -16.761 1.00 83.94 105 LYS A C 1
ATOM 806 O O . LYS A 1 105 ? -0.618 8.335 -16.355 1.00 83.94 105 LYS A O 1
ATOM 811 N N . ASN A 1 106 ? -0.141 6.158 -16.068 1.00 80.12 106 ASN A N 1
ATOM 812 C CA . ASN A 1 106 ? 0.492 6.287 -14.756 1.00 80.12 106 ASN A CA 1
ATOM 813 C C . ASN A 1 106 ? 1.771 5.436 -14.703 1.00 80.12 106 ASN A C 1
ATOM 815 O O . ASN A 1 106 ? 1.746 4.342 -14.133 1.00 80.12 106 ASN A O 1
ATOM 819 N N . PRO A 1 107 ? 2.871 5.900 -15.321 1.00 81.62 107 PRO A N 1
ATOM 820 C CA . PRO A 1 107 ? 4.112 5.131 -15.377 1.00 81.62 107 PRO A CA 1
ATOM 821 C C . PRO A 1 107 ? 4.940 5.226 -14.085 1.00 81.62 107 PRO A C 1
ATOM 823 O O . PRO A 1 107 ? 5.791 4.381 -13.849 1.00 81.62 107 PRO A O 1
ATOM 826 N N . TYR A 1 108 ? 4.702 6.241 -13.252 1.00 89.12 108 TYR A N 1
ATOM 827 C CA . TYR A 1 108 ? 5.563 6.582 -12.117 1.00 89.12 108 TYR A CA 1
ATOM 828 C C . TYR A 1 108 ? 5.190 5.817 -10.847 1.00 89.12 108 TYR A C 1
ATOM 830 O O . TYR A 1 108 ? 4.050 5.894 -10.384 1.00 89.12 108 TYR A O 1
ATOM 838 N N . TRP A 1 109 ? 6.156 5.125 -10.244 1.00 89.19 109 TRP A N 1
ATOM 839 C CA . TRP A 1 109 ? 5.977 4.373 -8.999 1.00 89.19 109 TRP A CA 1
ATOM 840 C C . TRP A 1 109 ? 5.548 5.273 -7.831 1.00 89.19 109 TRP A C 1
ATOM 842 O O . TRP A 1 109 ? 4.713 4.886 -7.010 1.00 89.19 109 TRP A O 1
ATOM 852 N N . GLU A 1 110 ? 6.050 6.506 -7.805 1.00 88.88 110 GLU A N 1
ATOM 853 C CA . GLU A 1 110 ? 5.819 7.530 -6.785 1.00 88.88 110 GLU A CA 1
ATOM 854 C C . GLU A 1 110 ? 4.337 7.879 -6.630 1.00 88.88 110 GLU A C 1
ATOM 856 O O . GLU A 1 110 ? 3.884 8.232 -5.539 1.00 88.88 110 GLU A O 1
ATOM 861 N N . VAL A 1 111 ? 3.554 7.753 -7.708 1.00 90.69 111 VAL A N 1
ATOM 862 C CA . VAL A 1 111 ? 2.143 8.160 -7.712 1.00 90.69 111 VAL A CA 1
ATOM 863 C C . VAL A 1 111 ? 1.176 6.992 -7.529 1.00 90.69 111 VAL A C 1
ATOM 865 O O . VAL A 1 111 ? -0.005 7.226 -7.269 1.00 90.69 111 VAL A O 1
ATOM 868 N N . LEU A 1 112 ? 1.637 5.735 -7.608 1.00 92.56 112 LEU A N 1
ATOM 869 C CA . LEU A 1 112 ? 0.739 4.571 -7.545 1.00 92.56 112 LEU A CA 1
ATOM 870 C C . LEU A 1 112 ? 0.232 4.282 -6.132 1.00 92.56 112 LEU A C 1
ATOM 872 O O . LEU A 1 112 ? -0.874 3.758 -5.979 1.00 92.56 112 LEU A O 1
ATOM 876 N N . VAL A 1 113 ? 1.011 4.620 -5.102 1.00 94.69 113 VAL A N 1
ATOM 877 C CA . VAL A 1 113 ? 0.684 4.279 -3.708 1.00 94.69 113 VAL A CA 1
ATOM 878 C C . VAL A 1 113 ? -0.520 5.069 -3.205 1.00 94.69 113 VAL A C 1
ATOM 880 O O . VAL A 1 113 ? -1.383 4.512 -2.526 1.00 94.69 113 VAL A O 1
ATOM 883 N N . LYS A 1 114 ? -0.639 6.348 -3.578 1.00 95.81 114 LYS A N 1
ATOM 884 C CA . LYS A 1 114 ? -1.719 7.221 -3.097 1.00 95.81 114 LYS A CA 1
ATOM 885 C C . LYS A 1 114 ? -3.121 6.705 -3.471 1.00 95.81 114 LYS A C 1
ATOM 887 O O . LYS A 1 114 ? -3.943 6.552 -2.558 1.00 95.81 114 LYS A O 1
ATOM 892 N N . PRO A 1 115 ? -3.446 6.404 -4.746 1.00 96.12 115 PRO A N 1
ATOM 893 C CA . PRO A 1 115 ? -4.763 5.875 -5.092 1.00 96.12 115 PRO A CA 1
ATOM 894 C C . PRO A 1 115 ? -5.018 4.491 -4.490 1.00 96.12 115 PRO A C 1
ATOM 896 O O . PRO A 1 115 ? -6.128 4.257 -4.013 1.00 96.12 115 PRO A O 1
ATOM 899 N N . MET A 1 116 ? -4.007 3.612 -4.439 1.00 96.81 116 MET A N 1
ATOM 900 C CA . MET A 1 116 ? -4.113 2.30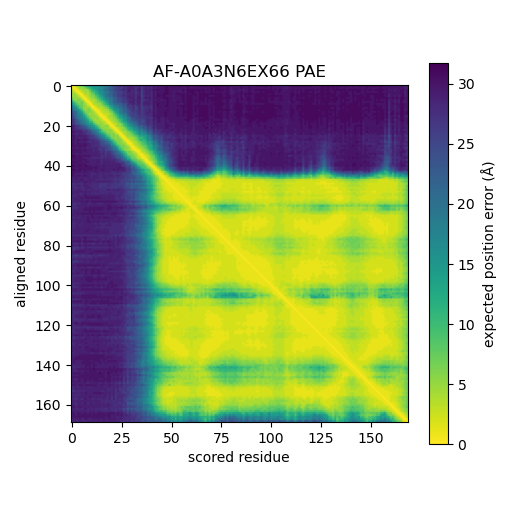7 -3.771 1.00 96.81 116 MET A CA 1
ATOM 901 C C . MET A 1 116 ? -4.549 2.479 -2.316 1.00 96.81 116 MET A C 1
ATOM 903 O O . MET A 1 116 ? -5.581 1.956 -1.899 1.00 96.81 116 MET A O 1
ATOM 907 N N . CYS A 1 117 ? -3.792 3.274 -1.560 1.00 97.69 117 CYS A N 1
ATOM 908 C CA . CYS A 1 117 ? -4.031 3.480 -0.141 1.00 97.69 117 CYS A CA 1
ATOM 909 C C . CYS A 1 117 ? -5.389 4.141 0.115 1.00 97.69 117 CYS A C 1
ATOM 911 O O . CYS A 1 117 ? -6.133 3.733 1.004 1.00 97.69 117 CYS A O 1
ATOM 913 N N . THR A 1 118 ? -5.773 5.095 -0.741 1.00 98.25 118 THR A N 1
ATOM 914 C CA . THR A 1 118 ? -7.095 5.734 -0.697 1.00 98.25 118 THR A CA 1
ATOM 915 C C . THR A 1 118 ? -8.227 4.720 -0.901 1.00 98.25 118 THR A C 1
ATOM 917 O O . THR A 1 118 ? -9.239 4.774 -0.202 1.00 98.25 118 THR A O 1
ATOM 920 N N . GLN A 1 119 ? -8.084 3.779 -1.840 1.00 98.00 119 GLN A N 1
ATOM 921 C CA . GLN A 1 119 ? -9.095 2.746 -2.103 1.00 98.00 119 GLN A CA 1
ATOM 922 C C . GLN A 1 119 ? -9.202 1.703 -0.986 1.00 98.00 119 GLN A C 1
ATOM 924 O O . GLN A 1 119 ? -10.295 1.174 -0.751 1.00 98.00 119 GLN A O 1
ATOM 929 N N . LEU A 1 120 ? -8.086 1.400 -0.317 1.00 98.31 120 LEU A N 1
ATOM 930 C CA . LEU A 1 120 ? -8.072 0.551 0.872 1.00 98.31 120 LEU A CA 1
ATOM 931 C C . LEU A 1 120 ? -8.775 1.266 2.031 1.00 98.31 120 LEU A C 1
ATOM 933 O O . LEU A 1 120 ? -9.757 0.742 2.546 1.00 98.31 120 LEU A O 1
ATOM 937 N N . LYS A 1 121 ? -8.389 2.508 2.351 1.00 98.12 121 LYS A N 1
ATOM 938 C CA . LYS A 1 121 ? -9.028 3.305 3.412 1.00 98.12 121 LYS A CA 1
ATOM 939 C C . LYS A 1 121 ? -10.545 3.418 3.255 1.00 98.12 121 LYS A C 1
ATOM 941 O O . LYS A 1 121 ? -11.273 3.319 4.231 1.00 98.12 121 LYS A O 1
ATOM 946 N N . LYS A 1 122 ? -11.024 3.643 2.028 1.00 98.00 122 LYS A N 1
ATOM 947 C CA . LYS A 1 122 ? -12.463 3.763 1.736 1.00 98.00 122 LYS A CA 1
ATOM 948 C C . LYS A 1 122 ? -13.210 2.427 1.757 1.00 98.00 122 LYS A C 1
ATOM 950 O O . LYS A 1 122 ? -14.430 2.428 1.829 1.00 98.00 122 LYS A O 1
ATOM 955 N N . GLY A 1 123 ? -12.504 1.310 1.589 1.00 97.69 123 GLY A N 1
ATOM 956 C CA . GLY A 1 123 ? -13.112 -0.005 1.392 1.00 97.69 123 GLY A CA 1
ATOM 957 C C . GLY A 1 123 ? -13.214 -0.870 2.642 1.00 97.69 123 GLY A C 1
ATOM 958 O O . GLY A 1 123 ? -13.813 -1.934 2.556 1.00 97.69 123 GLY A O 1
ATOM 959 N N . PHE A 1 124 ? -12.604 -0.454 3.750 1.00 98.19 124 PHE A N 1
ATOM 960 C CA . PHE A 1 124 ? -12.466 -1.247 4.969 1.00 98.19 124 PHE A CA 1
ATOM 961 C C . PHE A 1 124 ? -12.683 -0.357 6.206 1.00 98.19 124 PHE A C 1
ATOM 963 O O . PHE A 1 124 ? -12.484 0.857 6.104 1.00 98.19 124 PHE A O 1
ATOM 970 N N . PRO A 1 125 ? -13.076 -0.920 7.367 1.00 97.50 125 PRO A N 1
ATOM 971 C CA . PRO A 1 125 ? -13.316 -0.174 8.608 1.00 97.50 125 PRO A CA 1
ATOM 972 C C . PRO A 1 125 ? -11.999 0.275 9.263 1.00 97.50 125 PRO A C 1
ATOM 974 O O . PRO A 1 125 ? -11.581 -0.231 10.302 1.00 97.50 125 PRO A O 1
ATOM 977 N N . ILE A 1 126 ? -11.317 1.207 8.605 1.00 97.69 126 ILE A N 1
ATOM 978 C CA . ILE A 1 126 ? -9.986 1.702 8.947 1.00 97.69 126 ILE A CA 1
ATOM 979 C C . ILE A 1 126 ? -10.087 3.186 9.291 1.00 97.69 126 ILE A C 1
ATOM 981 O O . ILE A 1 126 ? -10.630 3.952 8.497 1.00 97.69 126 ILE A O 1
ATOM 985 N N . GLU A 1 127 ? -9.501 3.608 10.408 1.00 97.69 127 GLU A N 1
ATOM 986 C CA . GLU A 1 127 ? -9.401 5.002 10.861 1.00 97.69 127 GLU A CA 1
ATOM 987 C C . GLU A 1 127 ? -8.201 5.714 10.226 1.00 97.69 127 GLU A C 1
ATOM 989 O O . GLU A 1 127 ? -8.344 6.816 9.692 1.00 97.69 127 GLU A O 1
ATOM 994 N N . ALA A 1 128 ? -7.045 5.044 10.196 1.00 98.19 128 ALA A N 1
ATOM 995 C CA . ALA A 1 128 ? -5.791 5.533 9.628 1.00 98.19 128 ALA A CA 1
ATOM 996 C C . ALA A 1 128 ? -5.034 4.400 8.918 1.00 98.19 128 ALA A C 1
ATOM 998 O O . ALA A 1 128 ? -5.146 3.239 9.305 1.00 98.19 128 ALA A O 1
ATOM 999 N N . ILE A 1 129 ? -4.283 4.714 7.864 1.00 98.44 129 ILE A N 1
ATOM 1000 C CA . ILE A 1 129 ? -3.502 3.734 7.098 1.00 98.44 129 ILE A CA 1
ATOM 1001 C C . ILE A 1 129 ? -2.227 4.359 6.553 1.00 98.44 129 ILE A C 1
ATOM 1003 O O . ILE A 1 129 ? -2.260 5.455 6.002 1.00 98.44 129 ILE A O 1
ATOM 1007 N N . SER A 1 130 ? -1.127 3.623 6.637 1.00 98.19 130 SER A N 1
ATOM 1008 C CA . SER A 1 130 ? 0.102 3.859 5.899 1.00 98.19 130 SER A CA 1
ATOM 1009 C C . SER A 1 130 ? 0.339 2.710 4.924 1.00 98.19 130 SER A C 1
ATOM 1011 O O . SER A 1 130 ? 0.351 1.535 5.301 1.00 98.19 130 SER A O 1
ATOM 1013 N N . CYS A 1 131 ? 0.507 3.055 3.653 1.00 97.88 131 CYS A N 1
ATOM 1014 C CA . CYS A 1 131 ? 0.885 2.122 2.606 1.00 97.88 131 CYS A CA 1
ATOM 1015 C C . CYS A 1 131 ? 2.275 2.489 2.109 1.00 97.88 131 CYS A C 1
ATOM 1017 O O . CYS A 1 131 ? 2.525 3.644 1.763 1.00 97.88 131 CYS A O 1
ATOM 1019 N N . GLN A 1 132 ? 3.148 1.499 2.004 1.00 96.44 132 GLN A N 1
ATOM 1020 C CA . GLN A 1 132 ? 4.475 1.662 1.437 1.00 96.44 132 GLN A CA 1
ATOM 1021 C C . GLN A 1 132 ? 4.695 0.636 0.334 1.00 96.44 132 GLN A C 1
ATOM 1023 O O . GLN A 1 132 ? 4.372 -0.541 0.479 1.00 96.44 132 GLN A O 1
ATOM 1028 N N . MET A 1 133 ? 5.245 1.102 -0.780 1.00 95.44 133 MET A N 1
ATOM 1029 C CA . MET A 1 133 ? 5.669 0.275 -1.898 1.00 95.44 133 MET A CA 1
ATOM 1030 C C . MET A 1 133 ? 7.163 0.446 -2.073 1.00 95.44 133 MET A C 1
ATOM 1032 O O . MET A 1 133 ? 7.639 1.571 -2.195 1.00 95.44 133 MET A O 1
ATOM 1036 N N . GLN A 1 134 ? 7.874 -0.670 -2.119 1.00 94.38 134 GLN A N 1
ATOM 1037 C CA . GLN A 1 134 ? 9.296 -0.715 -2.388 1.00 94.38 134 GLN A CA 1
ATOM 1038 C C . GLN A 1 134 ? 9.537 -1.467 -3.692 1.00 94.38 134 GLN A C 1
ATOM 1040 O O . GLN A 1 134 ? 9.114 -2.608 -3.840 1.00 94.38 134 GLN A O 1
ATOM 1045 N N . VAL A 1 135 ? 10.228 -0.833 -4.626 1.00 93.44 135 VAL A N 1
ATOM 1046 C CA . VAL A 1 135 ? 10.671 -1.417 -5.887 1.00 93.44 135 VAL A CA 1
ATOM 1047 C C . VAL A 1 135 ? 12.080 -1.966 -5.690 1.00 93.44 135 VAL A C 1
ATOM 1049 O O . VAL A 1 135 ? 12.953 -1.258 -5.186 1.00 93.44 135 VAL A O 1
ATOM 1052 N N . LEU A 1 136 ? 12.277 -3.241 -6.028 1.00 93.19 136 LEU A N 1
ATOM 1053 C CA . LEU A 1 136 ? 13.558 -3.936 -5.889 1.00 93.19 136 LEU A CA 1
ATOM 1054 C C . LEU A 1 136 ? 14.466 -3.646 -7.093 1.00 93.19 136 LEU A C 1
ATOM 1056 O O . LEU A 1 136 ? 13.937 -3.316 -8.155 1.00 93.19 136 LEU A O 1
ATOM 1060 N N . PRO A 1 137 ? 15.794 -3.821 -6.965 1.00 92.81 137 PRO A N 1
ATOM 1061 C CA . PRO A 1 137 ? 16.700 -3.721 -8.100 1.00 92.81 137 PRO A CA 1
ATOM 1062 C C . PRO A 1 137 ? 16.382 -4.786 -9.153 1.00 92.81 137 PRO A C 1
ATOM 1064 O O . PRO A 1 137 ? 15.898 -5.877 -8.832 1.00 92.81 137 PRO A O 1
ATOM 1067 N N . ASP A 1 138 ? 16.694 -4.485 -10.411 1.00 92.44 138 ASP A N 1
ATOM 1068 C CA . ASP A 1 138 ? 16.484 -5.391 -11.539 1.00 92.44 138 ASP A CA 1
ATOM 1069 C C . ASP A 1 138 ? 17.695 -5.397 -12.473 1.00 92.44 138 ASP A C 1
ATOM 1071 O O . ASP A 1 138 ? 18.132 -4.364 -12.975 1.00 92.44 138 ASP A O 1
ATOM 1075 N N . ASN A 1 139 ? 18.246 -6.587 -12.701 1.00 93.38 139 ASN A N 1
ATOM 1076 C CA . ASN A 1 139 ? 19.368 -6.828 -13.605 1.00 93.38 139 ASN A CA 1
ATOM 1077 C C . ASN A 1 139 ? 19.039 -7.868 -14.686 1.00 93.38 139 ASN A C 1
ATOM 1079 O O . ASN A 1 139 ? 19.949 -8.454 -15.281 1.00 93.38 139 ASN A O 1
ATOM 1083 N N . ARG A 1 140 ? 17.751 -8.157 -14.909 1.00 92.12 140 ARG A N 1
ATOM 1084 C CA . ARG A 1 140 ? 17.335 -9.173 -15.876 1.00 92.12 140 ARG A CA 1
ATOM 1085 C C . ARG A 1 140 ? 17.780 -8.786 -17.297 1.00 92.12 140 ARG A C 1
ATOM 1087 O O . ARG A 1 140 ? 17.705 -7.616 -17.672 1.00 92.12 140 ARG A O 1
ATOM 1094 N N . PRO A 1 141 ? 18.199 -9.755 -18.130 1.00 90.56 141 PRO A N 1
ATOM 1095 C CA . PRO A 1 141 ? 18.531 -9.482 -19.524 1.00 90.56 141 PRO A CA 1
ATOM 1096 C C . PRO A 1 141 ? 17.339 -8.902 -20.296 1.00 90.56 141 PRO A C 1
ATOM 1098 O O . PRO A 1 141 ? 16.213 -9.379 -20.156 1.00 90.56 141 PRO A O 1
ATOM 1101 N N . GLY A 1 142 ? 17.594 -7.913 -21.154 1.00 87.12 142 GLY A N 1
ATOM 1102 C CA . GLY A 1 142 ? 16.576 -7.336 -22.042 1.00 87.12 142 GLY A CA 1
ATOM 1103 C C . GLY A 1 142 ? 15.707 -6.235 -21.424 1.00 87.12 142 GLY A C 1
ATOM 1104 O O . GLY A 1 142 ? 14.814 -5.737 -22.106 1.00 87.12 142 GLY A O 1
ATOM 1105 N N . VAL A 1 143 ? 15.975 -5.822 -20.182 1.00 86.31 143 VAL A N 1
ATOM 1106 C CA . VAL A 1 143 ? 15.400 -4.616 -19.565 1.00 86.31 143 VAL A CA 1
ATOM 1107 C C . VAL A 1 143 ? 16.517 -3.663 -19.119 1.00 86.31 143 VAL A C 1
ATOM 1109 O O . VAL A 1 143 ? 17.646 -4.117 -18.912 1.00 86.31 143 VAL A O 1
ATOM 1112 N N . PRO A 1 144 ? 16.255 -2.346 -19.005 1.00 87.94 144 PRO A N 1
ATOM 1113 C CA . PRO A 1 144 ? 17.206 -1.420 -18.400 1.00 87.94 144 PRO A CA 1
ATOM 1114 C C . PRO A 1 144 ? 17.602 -1.871 -16.992 1.00 87.94 144 PRO A C 1
ATOM 1116 O O . PRO A 1 144 ? 16.767 -2.368 -16.240 1.00 87.94 144 PRO A O 1
ATOM 1119 N N . PHE A 1 145 ? 18.877 -1.691 -16.647 1.00 90.19 145 PHE A N 1
ATOM 1120 C CA . PHE A 1 145 ? 19.361 -1.965 -15.298 1.00 90.19 145 PHE A CA 1
ATOM 1121 C C . PHE A 1 145 ? 18.758 -0.964 -14.309 1.00 90.19 145 PHE A C 1
ATOM 1123 O O . PHE A 1 145 ? 18.919 0.244 -14.483 1.00 90.19 145 PHE A O 1
ATOM 1130 N N . GLU A 1 146 ? 18.112 -1.484 -13.270 1.00 88.69 146 GLU A N 1
ATOM 1131 C CA . GLU A 1 146 ? 17.511 -0.717 -12.183 1.00 88.69 146 GLU A CA 1
ATOM 1132 C C . GLU A 1 146 ? 18.366 -0.899 -10.916 1.00 88.69 146 GLU A C 1
ATOM 1134 O O . GLU A 1 146 ? 18.322 -1.970 -10.294 1.00 88.69 146 GLU A O 1
ATOM 1139 N N . PRO A 1 147 ? 19.199 0.089 -10.543 1.00 88.81 147 PRO A N 1
ATOM 1140 C CA . PRO A 1 147 ? 20.054 -0.015 -9.372 1.00 88.81 147 PRO A CA 1
ATOM 1141 C C . PRO A 1 147 ? 19.285 0.254 -8.075 1.00 88.81 147 PRO A C 1
ATOM 1143 O O . PRO A 1 147 ? 18.494 1.185 -7.975 1.00 88.81 147 PRO A O 1
ATOM 1146 N N . GLY A 1 148 ? 19.631 -0.491 -7.026 1.00 88.62 148 GLY A N 1
ATOM 1147 C CA . GLY A 1 148 ? 19.170 -0.206 -5.669 1.00 88.62 148 GLY A CA 1
ATOM 1148 C C . GLY A 1 148 ? 17.661 -0.355 -5.464 1.00 88.62 148 GLY A C 1
ATOM 1149 O O . GLY A 1 148 ? 16.966 -1.028 -6.218 1.00 88.62 148 GLY A O 1
ATOM 1150 N N . TYR A 1 149 ? 17.177 0.238 -4.374 1.00 89.94 149 TYR A N 1
ATOM 1151 C CA . TYR A 1 149 ? 15.781 0.152 -3.959 1.00 89.94 149 TYR A CA 1
ATOM 1152 C C . TYR A 1 149 ? 15.132 1.528 -4.014 1.00 89.94 149 TYR A C 1
ATOM 1154 O O . TYR A 1 149 ? 15.687 2.499 -3.498 1.00 89.94 149 TYR A O 1
ATOM 1162 N N . HIS A 1 150 ? 13.916 1.584 -4.546 1.00 89.75 150 HIS A N 1
ATOM 1163 C CA . HIS A 1 150 ? 13.086 2.787 -4.546 1.00 89.75 150 HIS A CA 1
ATOM 1164 C C . HIS A 1 150 ? 11.886 2.563 -3.642 1.00 89.75 150 HIS A C 1
ATOM 1166 O O . HIS A 1 150 ? 11.354 1.458 -3.592 1.00 89.75 150 HIS A O 1
ATOM 1172 N N . SER A 1 151 ? 11.446 3.583 -2.909 1.00 92.19 151 SER A N 1
ATOM 1173 C CA . SER A 1 151 ? 10.300 3.444 -2.014 1.00 92.19 151 SER A CA 1
ATOM 1174 C C . SER A 1 151 ? 9.390 4.658 -2.084 1.00 92.19 151 SER A C 1
ATOM 1176 O O . SER A 1 151 ? 9.852 5.794 -2.072 1.00 92.19 151 SER A O 1
ATOM 1178 N N . ALA A 1 152 ? 8.087 4.403 -2.098 1.00 93.81 152 ALA A N 1
ATOM 1179 C CA . ALA A 1 152 ? 7.044 5.409 -1.995 1.00 93.81 152 ALA A CA 1
ATOM 1180 C C . ALA A 1 152 ? 6.149 5.072 -0.801 1.00 93.81 152 ALA A C 1
ATOM 1182 O O . ALA A 1 152 ? 5.735 3.925 -0.633 1.00 93.81 152 ALA A O 1
ATOM 1183 N N . ILE A 1 153 ? 5.857 6.073 0.026 1.00 95.81 153 ILE A N 1
ATOM 1184 C CA . ILE A 1 153 ? 5.031 5.939 1.229 1.00 95.81 153 ILE A CA 1
ATOM 1185 C C . ILE A 1 153 ? 3.884 6.935 1.128 1.00 95.81 153 ILE A C 1
ATOM 1187 O O . ILE A 1 153 ? 4.084 8.087 0.745 1.00 95.81 153 ILE A O 1
ATOM 1191 N N . TYR A 1 154 ? 2.679 6.497 1.477 1.00 97.25 154 TYR A N 1
ATOM 1192 C CA . TYR A 1 154 ? 1.531 7.378 1.611 1.00 97.25 154 TYR A CA 1
ATOM 1193 C C . TYR A 1 154 ? 0.720 7.014 2.848 1.00 97.25 154 TYR A C 1
ATOM 1195 O O . TYR A 1 154 ? 0.315 5.862 3.011 1.00 97.25 154 TYR A O 1
ATOM 1203 N N . THR A 1 155 ? 0.452 8.015 3.682 1.00 97.94 155 THR A N 1
ATOM 1204 C CA . THR A 1 155 ? -0.283 7.858 4.938 1.00 97.94 155 THR A CA 1
ATOM 1205 C C . THR A 1 155 ? -1.538 8.724 4.936 1.00 97.94 155 THR A C 1
ATOM 1207 O O . THR A 1 155 ? -1.526 9.862 4.467 1.00 97.94 155 THR A O 1
ATOM 1210 N N . ILE A 1 156 ? -2.635 8.166 5.443 1.00 98.44 156 ILE A N 1
ATOM 1211 C CA . ILE A 1 156 ? -3.927 8.823 5.630 1.00 98.44 156 ILE A CA 1
ATOM 1212 C C . ILE A 1 156 ? -4.314 8.688 7.102 1.00 98.44 156 ILE A C 1
ATOM 1214 O O . ILE A 1 156 ? -4.403 7.570 7.604 1.00 98.44 156 ILE A O 1
ATOM 1218 N N . GLY A 1 157 ? -4.634 9.808 7.749 1.00 97.06 157 GLY A N 1
ATOM 1219 C CA . GLY A 1 157 ? -4.972 9.853 9.174 1.00 97.06 157 GLY A CA 1
ATOM 1220 C C . GLY A 1 157 ? -3.743 10.007 10.073 1.00 97.06 157 GLY A C 1
ATOM 1221 O O . GLY A 1 157 ? -2.614 10.065 9.592 1.00 97.06 157 GLY A O 1
ATOM 1222 N N . ASP A 1 158 ? -3.989 10.102 11.378 1.00 94.88 158 ASP A N 1
ATOM 1223 C CA . ASP A 1 158 ? -2.958 10.278 12.404 1.00 94.88 158 ASP A CA 1
ATOM 1224 C C . ASP A 1 158 ? -2.321 8.928 12.776 1.00 94.88 158 ASP A C 1
ATOM 1226 O O . ASP A 1 158 ? -2.810 8.183 13.633 1.00 94.88 158 ASP A O 1
ATOM 1230 N N . MET A 1 159 ? -1.267 8.561 12.053 1.00 94.19 159 MET A N 1
ATOM 1231 C CA . MET A 1 159 ? -0.509 7.329 12.245 1.00 94.19 159 MET A CA 1
ATOM 1232 C C . MET A 1 159 ? 0.915 7.521 11.736 1.00 94.19 159 MET A C 1
ATOM 1234 O O . MET A 1 159 ? 1.119 8.020 10.632 1.00 94.19 159 MET A O 1
ATOM 1238 N N . GLU A 1 160 ? 1.892 7.038 12.496 1.00 92.25 160 GLU A N 1
ATOM 1239 C CA . GLU A 1 160 ? 3.267 6.981 12.016 1.00 92.25 160 GLU A CA 1
ATOM 1240 C C . GLU A 1 160 ? 3.425 5.888 10.943 1.00 92.25 160 GLU A C 1
ATOM 1242 O O . GLU A 1 160 ? 2.949 4.755 11.127 1.00 92.25 160 GLU A O 1
ATOM 1247 N N . PRO A 1 161 ? 4.083 6.190 9.808 1.00 90.31 161 PRO A N 1
ATOM 1248 C CA . PRO A 1 161 ? 4.498 5.166 8.864 1.00 90.31 161 PRO A CA 1
ATOM 1249 C C . PRO A 1 161 ? 5.397 4.132 9.539 1.00 90.31 161 PRO A C 1
ATOM 1251 O O . PRO A 1 161 ? 6.135 4.434 10.477 1.00 90.31 161 PRO A O 1
ATOM 1254 N N . LEU A 1 162 ? 5.386 2.903 9.027 1.00 87.31 162 LEU A N 1
ATOM 1255 C CA . LEU A 1 162 ? 6.334 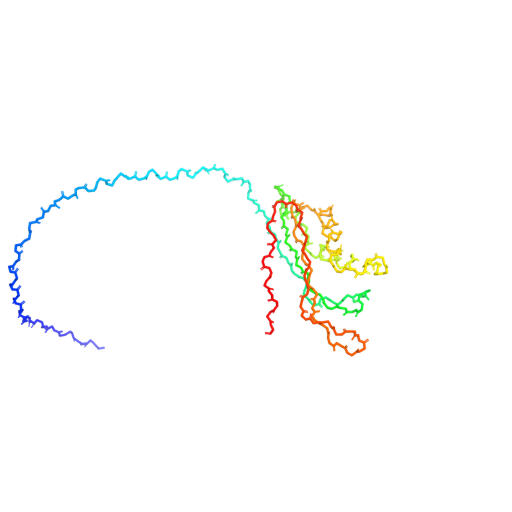1.908 9.509 1.00 87.31 162 LEU A CA 1
ATOM 1256 C C . LEU A 1 162 ? 7.760 2.307 9.145 1.00 87.31 162 LEU A C 1
ATOM 1258 O O . LEU A 1 162 ? 8.055 2.637 7.997 1.00 87.31 16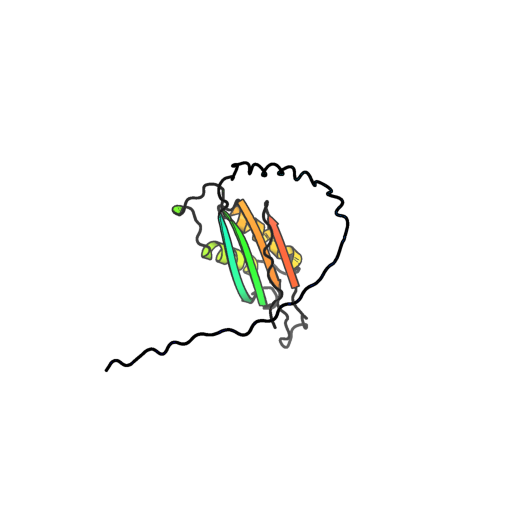2 LEU A O 1
ATOM 1262 N N . ALA A 1 163 ? 8.659 2.172 10.115 1.00 86.94 163 ALA A N 1
ATOM 1263 C CA . ALA A 1 163 ? 10.091 2.168 9.870 1.00 86.94 163 ALA A CA 1
ATOM 1264 C C . ALA A 1 163 ? 10.478 0.835 9.211 1.00 86.94 163 ALA A C 1
ATOM 1266 O O . ALA A 1 163 ? 10.990 -0.072 9.865 1.00 86.94 163 ALA A O 1
ATOM 1267 N N . VAL A 1 164 ? 10.169 0.687 7.922 1.00 80.38 164 VAL A N 1
ATOM 1268 C CA . VAL A 1 164 ? 10.567 -0.487 7.142 1.00 80.38 164 VAL A CA 1
ATOM 1269 C C . VAL A 1 164 ? 12.076 -0.400 6.902 1.00 80.38 164 VAL A C 1
ATOM 1271 O O . VAL A 1 164 ? 12.519 0.544 6.239 1.00 80.38 164 VAL A O 1
ATOM 1274 N N . PRO A 1 165 ? 12.881 -1.343 7.430 1.00 70.75 165 PRO A N 1
ATOM 1275 C CA . PRO A 1 165 ? 14.316 -1.337 7.202 1.00 70.75 165 PRO A CA 1
ATOM 1276 C C . PRO A 1 165 ? 14.618 -1.418 5.709 1.00 70.75 165 PRO A C 1
ATOM 1278 O O . PRO A 1 165 ? 13.899 -2.071 4.945 1.00 70.75 165 PRO A O 1
ATOM 1281 N N . GLY A 1 166 ? 15.724 -0.794 5.301 1.00 68.31 166 GLY A N 1
ATOM 1282 C CA . GLY A 1 166 ? 16.312 -1.098 4.005 1.00 68.31 166 GLY A CA 1
ATOM 1283 C C . GLY A 1 166 ? 16.524 -2.617 3.894 1.00 68.31 166 GLY A C 1
ATOM 1284 O O . GLY A 1 166 ? 16.923 -3.243 4.879 1.00 68.31 166 GLY A O 1
ATOM 1285 N N . PRO A 1 167 ? 16.211 -3.234 2.751 1.00 65.56 167 PRO A N 1
ATOM 1286 C CA . PRO A 1 167 ? 16.338 -4.670 2.569 1.00 65.56 167 PRO A CA 1
ATOM 1287 C C . PRO A 1 167 ? 17.779 -5.090 2.834 1.00 65.56 167 PRO A C 1
ATOM 1289 O O . PRO A 1 167 ? 18.728 -4.484 2.336 1.00 65.56 167 PRO A O 1
ATOM 1292 N N . THR A 1 168 ? 17.923 -6.113 3.669 1.00 58.56 168 THR A N 1
ATOM 1293 C CA . THR A 1 168 ? 19.212 -6.714 3.988 1.00 58.56 168 THR A CA 1
ATOM 1294 C C . THR A 1 168 ? 19.668 -7.510 2.774 1.00 58.56 168 THR A C 1
ATOM 1296 O O . THR A 1 168 ? 18.971 -8.437 2.356 1.00 58.56 168 THR A O 1
ATOM 1299 N N . VAL A 1 169 ? 20.790 -7.091 2.192 1.00 53.41 169 VAL A N 1
ATOM 1300 C CA . VAL A 1 169 ? 21.503 -7.828 1.140 1.00 53.41 169 VAL A CA 1
ATOM 1301 C C . VAL A 1 169 ? 22.082 -9.137 1.660 1.00 53.41 169 VAL A C 1
ATOM 1303 O O . VAL A 1 169 ? 22.441 -9.186 2.859 1.00 53.41 169 VAL A O 1
#

Secondary structure (DSSP, 8-state):
-------------------------------PPPPPP------PSPP-EEEEEEEEEEPSSSTT-EEEEEEEEEEPTT--GGGPPPHHHHHHHHHHHHHH--TTT---HHHHHHHHHHHHHHHTTEEEEEEEEEEPPB--TTS--B-S-EEEEEEESS-PPP-PPPPP-